Protein AF-A0AAW2AU20-F1 (afdb_monomer)

Radius of gyration: 35.53 Å; Cα contacts (8 Å, |Δi|>4): 73; chains: 1; bounding box: 85×71×69 Å

Secondary structure (DSSP, 8-state):
-HHHHHHHTTSS----TT-PPP-------------------PPP-----------------------HHHHHHHHHHHHHHHHHHHHHHHHHH--S-----------TT-EEE-STT-EEEHHHHHTS-SS-HHHHHHHHHHHHH-HHHHHHEESSSSSSS-EEP-HHHHHTT-

Solvent-accessible surface area (backbone atoms only — not comparable to full-atom values): 11869 Å² total; per-residue (Å²): 117,70,67,62,59,59,54,61,70,72,73,74,83,79,84,74,93,79,75,79,79,84,84,76,76,90,73,89,80,86,80,78,81,78,82,77,74,82,80,86,79,81,82,77,91,78,82,88,82,88,78,95,74,94,74,78,96,68,75,82,78,75,76,74,80,74,54,67,68,58,57,51,54,63,66,46,46,65,54,54,53,48,53,52,49,52,52,53,46,53,72,74,68,61,77,95,71,93,76,93,65,97,62,87,70,69,59,98,79,55,58,44,74,56,49,95,87,45,67,44,50,39,74,61,61,72,67,48,54,84,88,43,68,72,57,26,53,50,55,49,45,38,73,77,57,34,67,68,49,57,72,50,29,33,87,74,33,84,87,48,106,24,48,56,51,61,65,67,66,53,58,46,76,109

InterPro domains:
  IPR018379 BEN domain [PF10523] (136-174)
  IPR018379 BEN domain [PS51457] (115-174)

Foldseek 3Di:
DVVVVVVVVVPDDDPDPPDDDPPDDDDDDDDDPPPDDDDPDDDDDDDDDDDDDDDDPPDPPPPPPDDVVNVVVVVCVVVVVVVVVVVVCVVVPDDDDDDDDPPPPPPPDQWDDLDPPDIDHPVQLVPADPPDVVSNLVSVCCRQQNPVLVVQEDCPCPPDVGHHDDVSSVVSSD

Sequence (174 aa):
MIDALKEDLKKKNVPDPNTAPPLYYSDSDSTVIEAESSPMQEPQRNLETESEDDGSSQCPKKKMKIDEEIVSALKELPNIVKELKDVVAALKGAPESSVQNTEEASPPGETISLGAGITIPKRTFDRLSRTKMSVFTQDLAVIIFGREALATSSLTGMKTNKTPLDPIKVNAII

Structure (mmCIF, N/CA/C/O backbone):
data_AF-A0AAW2AU20-F1
#
_entry.id   AF-A0AAW2AU20-F1
#
loop_
_atom_site.group_PDB
_atom_site.id
_atom_site.type_symbol
_atom_site.label_atom_id
_atom_site.label_alt_id
_atom_site.label_comp_id
_atom_site.label_asym_id
_atom_site.label_entity_id
_atom_site.label_seq_id
_atom_site.pdbx_PDB_ins_code
_atom_site.Cartn_x
_atom_site.Cartn_y
_atom_site.Cartn_z
_atom_site.occupancy
_atom_site.B_iso_or_equiv
_atom_site.auth_seq_id
_atom_site.auth_comp_id
_atom_site.auth_asym_id
_atom_site.auth_atom_id
_atom_site.pdbx_PDB_model_num
ATOM 1 N N . MET A 1 1 ? 52.539 12.835 -11.815 1.00 54.31 1 MET A N 1
ATOM 2 C CA . MET A 1 1 ? 52.178 11.841 -10.771 1.00 54.31 1 MET A CA 1
ATOM 3 C C . MET A 1 1 ? 50.844 11.156 -11.069 1.00 54.31 1 MET A C 1
ATOM 5 O O . MET A 1 1 ? 50.752 9.953 -10.886 1.00 54.31 1 MET A O 1
ATOM 9 N N . ILE A 1 2 ? 49.847 11.877 -11.600 1.00 54.22 2 ILE A N 1
ATOM 10 C CA . ILE A 1 2 ? 48.567 11.294 -12.052 1.00 54.22 2 ILE A CA 1
ATOM 11 C C . ILE A 1 2 ? 48.748 10.411 -13.305 1.00 54.22 2 ILE A C 1
ATOM 13 O O . ILE A 1 2 ? 48.090 9.382 -13.428 1.00 54.22 2 ILE A O 1
ATOM 17 N N . ASP A 1 3 ? 49.693 10.745 -14.190 1.00 57.00 3 ASP A N 1
ATOM 18 C CA . ASP A 1 3 ? 49.903 9.989 -15.437 1.00 57.00 3 ASP A CA 1
ATOM 19 C C . ASP A 1 3 ? 50.496 8.587 -15.220 1.00 57.00 3 ASP A C 1
ATOM 21 O O . ASP A 1 3 ? 50.124 7.652 -15.922 1.00 57.00 3 ASP A O 1
ATOM 25 N N . ALA A 1 4 ? 51.322 8.402 -14.183 1.00 57.84 4 ALA A N 1
ATOM 26 C CA . ALA A 1 4 ? 51.877 7.093 -13.822 1.00 57.84 4 ALA A CA 1
ATOM 27 C C . ALA A 1 4 ? 50.799 6.130 -13.283 1.00 57.84 4 ALA A C 1
ATOM 29 O O . ALA A 1 4 ? 50.810 4.943 -13.591 1.00 57.84 4 ALA A O 1
ATOM 30 N N . LEU A 1 5 ? 49.806 6.652 -12.550 1.00 58.84 5 LEU A N 1
ATOM 31 C CA . LEU A 1 5 ? 48.675 5.868 -12.034 1.00 58.84 5 LEU A CA 1
ATOM 32 C C . LEU A 1 5 ? 47.717 5.415 -13.148 1.00 58.84 5 LEU A C 1
ATOM 34 O O . LEU A 1 5 ? 47.053 4.387 -13.021 1.00 58.84 5 LEU A O 1
ATOM 38 N N . LYS A 1 6 ? 47.652 6.166 -14.254 1.00 63.22 6 LYS A N 1
ATOM 39 C CA . LYS A 1 6 ? 46.816 5.834 -15.417 1.00 63.22 6 LYS A CA 1
ATOM 40 C C . LYS A 1 6 ? 47.440 4.750 -16.300 1.00 63.22 6 LYS A C 1
ATOM 42 O O . LYS A 1 6 ? 46.703 4.017 -16.960 1.00 63.22 6 LYS A O 1
ATOM 47 N N . GLU A 1 7 ? 48.769 4.640 -16.310 1.00 59.97 7 GLU A N 1
ATOM 48 C CA . GLU A 1 7 ? 49.483 3.594 -17.050 1.00 59.97 7 GLU A CA 1
ATOM 49 C C . GLU A 1 7 ? 49.428 2.237 -16.325 1.00 59.97 7 GLU A C 1
ATOM 51 O O . GLU A 1 7 ? 49.189 1.211 -16.965 1.00 59.97 7 GLU A O 1
ATOM 56 N N . ASP A 1 8 ? 49.524 2.233 -14.991 1.00 55.41 8 ASP A N 1
ATOM 57 C CA . ASP A 1 8 ? 49.430 1.011 -14.177 1.00 55.41 8 ASP A CA 1
ATOM 58 C C . ASP A 1 8 ? 48.029 0.377 -14.206 1.00 55.41 8 ASP A C 1
ATOM 60 O O . ASP A 1 8 ? 47.896 -0.850 -14.210 1.00 55.41 8 ASP A O 1
ATOM 64 N N . LEU A 1 9 ? 46.969 1.186 -14.333 1.00 56.28 9 LEU A N 1
ATOM 65 C CA . LEU A 1 9 ? 45.598 0.674 -14.450 1.00 56.28 9 LEU A CA 1
ATOM 66 C C . LEU A 1 9 ? 45.331 -0.037 -15.791 1.00 56.28 9 LEU A C 1
ATOM 68 O O . LEU A 1 9 ? 44.365 -0.788 -15.915 1.00 56.28 9 LEU A O 1
ATOM 72 N N . LYS A 1 10 ? 46.177 0.190 -16.805 1.00 57.09 10 LYS A N 1
ATOM 73 C CA . LYS A 1 10 ? 46.012 -0.369 -18.155 1.00 57.09 10 LYS A CA 1
ATOM 74 C C . LYS A 1 10 ? 46.740 -1.702 -18.363 1.00 57.09 10 LYS A C 1
ATOM 76 O O . LYS A 1 10 ? 46.556 -2.322 -19.407 1.00 57.09 10 LYS A O 1
ATOM 81 N N . LYS A 1 11 ? 47.534 -2.164 -17.387 1.00 58.38 11 LYS A N 1
ATOM 82 C CA . LYS A 1 11 ? 48.376 -3.374 -17.497 1.00 58.38 11 LYS A CA 1
ATOM 83 C C . LYS A 1 11 ? 47.840 -4.617 -16.776 1.00 58.38 11 LYS A C 1
ATOM 85 O O . LYS A 1 11 ? 48.552 -5.614 -16.701 1.00 58.38 11 LYS A O 1
ATOM 90 N N . LYS A 1 12 ? 46.595 -4.628 -16.279 1.00 60.19 12 LYS A N 1
ATOM 91 C CA . LYS A 1 12 ? 46.079 -5.794 -15.536 1.00 60.19 12 LYS A CA 1
ATOM 92 C C . LYS A 1 12 ? 44.626 -6.156 -15.850 1.00 60.19 12 LYS A C 1
ATOM 94 O O . LYS A 1 12 ? 43.748 -5.976 -15.018 1.00 60.19 12 LYS A O 1
ATOM 99 N N . ASN A 1 13 ? 44.389 -6.692 -17.046 1.00 50.69 13 ASN A N 1
ATOM 100 C CA . ASN A 1 13 ? 43.417 -7.772 -17.267 1.00 50.69 13 ASN A CA 1
ATOM 101 C C . ASN A 1 13 ? 43.495 -8.262 -18.718 1.00 50.69 13 ASN A C 1
ATOM 103 O O . ASN A 1 13 ? 42.813 -7.752 -19.602 1.00 50.69 13 ASN A O 1
ATOM 107 N N . VAL A 1 14 ? 44.338 -9.261 -18.958 1.00 51.88 14 VAL A N 1
ATOM 108 C CA . VAL A 1 14 ? 44.160 -10.167 -20.092 1.00 51.88 14 VAL A CA 1
ATOM 109 C C . VAL A 1 14 ? 43.973 -11.550 -19.472 1.00 51.88 14 VAL A C 1
ATOM 111 O O . VAL A 1 14 ? 44.935 -12.078 -18.917 1.00 51.88 14 VAL A O 1
ATOM 114 N N . PRO A 1 15 ? 42.755 -12.115 -19.470 1.00 46.25 15 PRO A N 1
ATOM 115 C CA . PRO A 1 15 ? 42.560 -13.517 -19.140 1.00 46.25 15 PRO A CA 1
ATOM 116 C C . PRO A 1 15 ? 43.135 -14.355 -20.284 1.00 46.25 15 PRO A C 1
ATOM 118 O O . PRO A 1 15 ? 42.713 -14.217 -21.432 1.00 46.25 15 PRO A O 1
ATOM 121 N N . ASP A 1 16 ? 44.124 -15.185 -19.974 1.00 51.59 16 ASP A N 1
ATOM 122 C CA . ASP A 1 16 ? 44.671 -16.178 -20.896 1.00 51.59 16 ASP A CA 1
ATOM 123 C C . ASP A 1 16 ? 43.604 -17.263 -21.168 1.00 51.59 16 ASP A C 1
ATOM 125 O O . ASP A 1 16 ? 43.100 -17.863 -20.213 1.00 51.59 16 ASP A O 1
ATOM 129 N N . PRO A 1 17 ? 43.218 -17.529 -22.430 1.00 51.75 17 PRO A N 1
ATOM 130 C CA . PRO A 1 17 ? 42.195 -18.522 -22.754 1.00 51.75 17 PRO A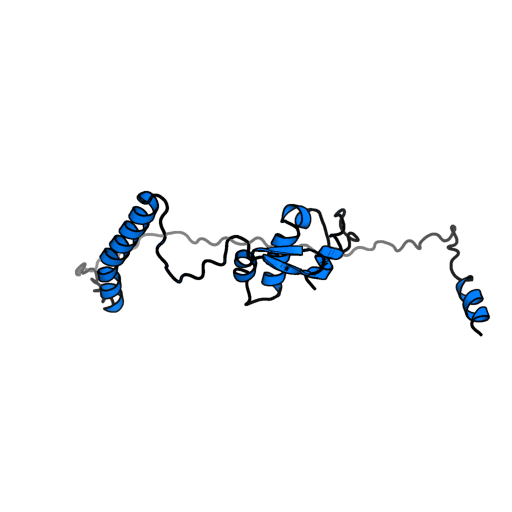 CA 1
ATOM 131 C C . PRO A 1 17 ? 42.657 -19.990 -22.647 1.00 51.75 17 PRO A C 1
ATOM 133 O O . PRO A 1 17 ? 41.856 -20.871 -22.954 1.00 51.75 17 PRO A O 1
ATOM 136 N N . ASN A 1 18 ? 43.894 -20.295 -22.223 1.00 50.59 18 ASN A N 1
ATOM 137 C CA . ASN A 1 18 ? 44.430 -21.671 -22.232 1.00 50.59 18 ASN A CA 1
ATOM 138 C C . ASN A 1 18 ? 44.828 -22.271 -20.870 1.00 50.59 18 ASN A C 1
ATOM 140 O O . ASN A 1 18 ? 45.566 -23.254 -20.830 1.00 50.59 18 ASN A O 1
ATOM 144 N N . THR A 1 19 ? 44.321 -21.767 -19.742 1.00 49.12 19 THR A N 1
ATOM 145 C CA . THR A 1 19 ? 44.510 -22.466 -18.454 1.00 49.12 19 THR A CA 1
ATOM 146 C C . THR A 1 19 ? 43.275 -23.294 -18.110 1.00 49.12 19 THR A C 1
ATOM 148 O O . THR A 1 19 ? 42.251 -22.766 -17.679 1.00 49.12 19 THR A O 1
ATOM 151 N N . ALA A 1 20 ? 43.373 -24.608 -18.323 1.00 55.06 20 ALA A N 1
ATOM 152 C CA . ALA A 1 20 ? 42.376 -25.576 -17.879 1.00 55.06 20 ALA A CA 1
ATOM 153 C C . ALA A 1 20 ? 42.155 -25.474 -16.353 1.00 55.06 20 ALA A C 1
ATOM 155 O O . ALA A 1 20 ? 43.131 -25.322 -15.610 1.00 55.06 20 ALA A O 1
ATOM 156 N N . PRO A 1 21 ? 40.910 -25.572 -15.852 1.00 56.91 21 PRO A N 1
ATOM 157 C CA . PRO A 1 21 ? 40.669 -25.622 -14.417 1.00 56.91 21 PRO A CA 1
ATOM 158 C C . PRO A 1 21 ? 41.243 -26.926 -13.830 1.00 56.91 21 PRO A C 1
ATOM 160 O O . PRO A 1 21 ? 41.085 -27.987 -14.443 1.00 56.91 21 PRO A O 1
ATOM 163 N N . PRO A 1 22 ? 41.887 -26.890 -12.648 1.00 47.75 22 PRO A N 1
ATOM 164 C CA . PRO A 1 22 ? 42.281 -28.107 -11.957 1.00 47.75 22 PRO A CA 1
ATOM 165 C C . PRO A 1 22 ? 41.021 -28.894 -11.577 1.00 47.75 22 PRO A C 1
ATOM 167 O O . PRO A 1 22 ? 40.152 -28.397 -10.859 1.00 47.75 22 PRO A O 1
ATOM 170 N N . LEU A 1 23 ? 40.925 -30.125 -12.083 1.00 49.25 23 LEU A N 1
ATOM 171 C CA . LEU A 1 23 ? 39.924 -31.108 -11.684 1.00 49.25 23 LEU A CA 1
ATOM 172 C C . LEU A 1 23 ? 40.165 -31.482 -10.222 1.00 49.25 23 LEU A C 1
ATOM 174 O O . LEU A 1 23 ? 41.008 -32.329 -9.922 1.00 49.25 23 LEU A O 1
ATOM 178 N N . TYR A 1 24 ? 39.43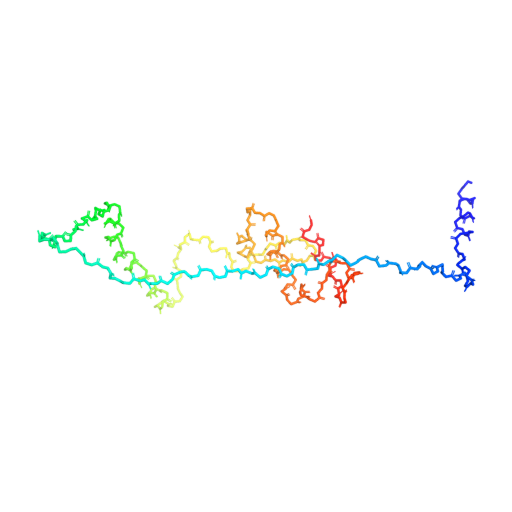8 -30.844 -9.308 1.00 47.03 24 TYR A N 1
ATOM 179 C CA . TYR A 1 24 ? 39.371 -31.330 -7.941 1.00 47.03 24 TYR A CA 1
ATOM 180 C C . TYR A 1 24 ? 38.383 -32.494 -7.899 1.00 47.03 24 TYR A C 1
ATOM 182 O O . TYR A 1 24 ? 37.196 -32.344 -8.193 1.00 47.03 24 TYR A O 1
ATOM 190 N N . TYR A 1 25 ? 38.938 -33.670 -7.618 1.00 44.12 25 TYR A N 1
ATOM 191 C CA . TYR A 1 25 ? 38.242 -34.93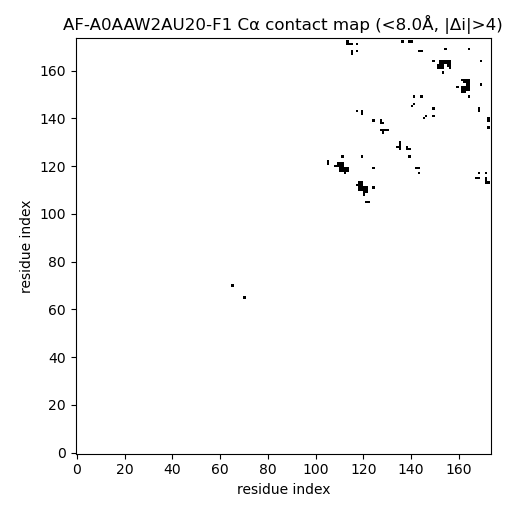4 -7.456 1.00 44.12 25 TYR A CA 1
ATOM 192 C C . TYR A 1 25 ? 37.076 -34.788 -6.468 1.00 44.12 25 TYR A C 1
ATOM 194 O O . TYR A 1 25 ? 37.251 -34.298 -5.354 1.00 44.12 25 TYR A O 1
ATOM 202 N N . SER A 1 26 ? 35.890 -35.235 -6.890 1.00 51.81 26 SER A N 1
ATOM 203 C CA . SER A 1 26 ? 34.831 -35.642 -5.968 1.00 51.81 26 SER A CA 1
ATOM 204 C C . SER A 1 26 ? 35.332 -36.849 -5.192 1.00 51.81 26 SER A C 1
ATOM 206 O O . SER A 1 26 ? 35.476 -37.922 -5.776 1.00 51.81 26 SER A O 1
ATOM 208 N N . ASP A 1 27 ? 35.578 -36.664 -3.900 1.00 49.00 27 ASP A N 1
ATOM 209 C CA . ASP A 1 27 ? 35.585 -37.766 -2.953 1.00 49.00 27 ASP A CA 1
ATOM 210 C C . ASP A 1 27 ? 34.388 -37.611 -2.018 1.00 49.00 27 ASP A C 1
ATOM 212 O O . ASP A 1 27 ? 33.997 -36.506 -1.631 1.00 49.00 27 ASP A O 1
ATOM 216 N N . SER A 1 28 ? 33.744 -38.739 -1.781 1.00 55.62 28 SER A N 1
ATOM 217 C CA . SER A 1 28 ? 32.461 -38.856 -1.111 1.00 55.62 28 SER A CA 1
ATOM 218 C C . SER A 1 28 ? 32.604 -38.604 0.384 1.00 55.62 28 SER A C 1
ATOM 220 O O . SER A 1 28 ? 33.504 -39.155 1.006 1.00 55.62 28 SER A O 1
ATOM 222 N N . ASP A 1 29 ? 31.627 -37.928 0.989 1.00 47.81 29 ASP A N 1
ATOM 223 C CA . ASP A 1 29 ? 31.091 -38.454 2.242 1.00 47.81 29 ASP A CA 1
ATOM 224 C C . ASP A 1 29 ? 29.576 -38.245 2.306 1.00 47.81 29 ASP A C 1
ATOM 226 O O . ASP A 1 29 ? 29.051 -37.139 2.149 1.00 47.81 29 ASP A O 1
ATOM 230 N N . SER A 1 30 ? 28.876 -39.364 2.455 1.00 49.50 30 SER A N 1
ATOM 231 C CA . SER A 1 30 ? 27.430 -39.429 2.601 1.00 49.50 30 SER A CA 1
ATOM 232 C C . SER A 1 30 ? 27.109 -39.223 4.071 1.00 49.50 30 SER A C 1
ATOM 234 O O . SER A 1 30 ? 27.227 -40.160 4.856 1.00 49.50 30 SER A O 1
ATOM 236 N N . THR A 1 31 ? 26.644 -38.038 4.462 1.00 43.72 31 THR A N 1
ATOM 237 C CA . THR A 1 31 ? 25.897 -37.928 5.715 1.00 43.72 31 THR A CA 1
ATOM 238 C C . THR A 1 31 ? 24.427 -38.202 5.431 1.00 43.72 31 THR A C 1
ATOM 240 O O . THR A 1 31 ? 23.731 -37.482 4.717 1.00 43.72 31 THR A O 1
ATOM 243 N N . VAL A 1 32 ? 24.006 -39.349 5.953 1.00 47.81 32 VAL A N 1
ATOM 244 C CA . VAL A 1 32 ? 22.647 -39.868 6.028 1.00 47.81 32 VAL A CA 1
ATOM 245 C C . VAL A 1 32 ? 21.670 -38.754 6.411 1.00 47.81 32 VAL A C 1
ATOM 247 O O . VAL A 1 32 ? 21.730 -38.195 7.502 1.00 47.81 32 VAL A O 1
ATOM 250 N N . ILE A 1 33 ? 20.744 -38.452 5.504 1.00 41.62 33 ILE A N 1
ATOM 251 C CA . ILE A 1 33 ? 19.457 -37.849 5.843 1.00 41.62 33 ILE A CA 1
ATOM 252 C C . ILE A 1 33 ? 18.682 -38.876 6.671 1.00 41.62 33 ILE A C 1
ATOM 254 O O . ILE A 1 33 ? 18.031 -39.765 6.123 1.00 41.62 33 ILE A O 1
ATOM 258 N N . GLU A 1 34 ? 18.773 -38.779 7.996 1.00 38.12 34 GLU A N 1
ATOM 259 C CA . GLU A 1 34 ? 17.823 -39.442 8.883 1.00 38.12 34 GLU A CA 1
ATOM 260 C C . GLU A 1 34 ? 16.468 -38.752 8.713 1.00 38.12 34 GLU A C 1
ATOM 262 O O . GLU A 1 34 ? 16.175 -37.688 9.261 1.00 38.12 34 GLU A O 1
ATOM 267 N N . ALA A 1 35 ? 15.649 -39.363 7.865 1.00 51.34 35 ALA A N 1
ATOM 268 C CA . ALA A 1 35 ? 14.215 -39.192 7.874 1.00 51.34 35 ALA A CA 1
ATOM 269 C C . ALA A 1 35 ? 13.662 -39.855 9.145 1.00 51.34 35 ALA A C 1
ATOM 271 O O . ALA A 1 35 ? 13.178 -40.982 9.098 1.00 51.34 35 ALA A O 1
ATOM 272 N N . GLU A 1 36 ? 13.724 -39.162 10.280 1.00 39.69 36 GLU A N 1
ATOM 273 C CA . GLU A 1 36 ? 12.940 -39.544 11.456 1.00 39.69 36 GLU A CA 1
ATOM 274 C C . GLU A 1 36 ? 11.555 -38.895 11.368 1.00 39.69 36 GLU A C 1
ATOM 276 O O . GLU A 1 36 ? 11.288 -37.755 11.750 1.00 39.69 36 GLU A O 1
ATOM 281 N N . SER A 1 37 ? 10.684 -39.686 10.752 1.00 42.16 37 SER A N 1
ATOM 282 C CA . SER A 1 37 ? 9.241 -39.756 10.935 1.00 42.16 37 SER A CA 1
ATOM 283 C C . SER A 1 37 ? 8.744 -39.253 12.293 1.00 42.16 37 SER A C 1
ATOM 285 O O . SER A 1 37 ? 9.097 -39.787 13.340 1.00 42.16 37 SER A O 1
ATOM 287 N N . SER A 1 38 ? 7.811 -38.301 12.257 1.00 52.06 38 SER A N 1
ATOM 288 C CA . SER A 1 38 ? 6.927 -37.998 13.382 1.00 52.06 38 SER A CA 1
ATOM 289 C C . SER A 1 38 ? 6.153 -39.251 13.818 1.00 52.06 38 SER A C 1
ATOM 291 O O . SER A 1 38 ? 5.437 -39.822 12.991 1.00 52.06 38 SER A O 1
ATOM 293 N N . PRO A 1 39 ? 6.175 -39.644 15.103 1.00 40.62 39 PRO A N 1
ATOM 294 C CA . PRO A 1 39 ? 5.181 -40.552 15.639 1.00 40.62 39 PRO A CA 1
ATOM 295 C C . PRO A 1 39 ? 3.979 -39.723 16.088 1.00 40.62 39 PRO A C 1
ATOM 297 O O . PRO A 1 39 ? 3.980 -39.052 17.119 1.00 40.62 39 PRO A O 1
ATOM 300 N N . MET A 1 40 ? 2.935 -39.783 15.274 1.00 48.69 40 MET A N 1
ATOM 301 C CA . MET A 1 40 ? 1.564 -39.520 15.675 1.00 48.69 40 MET A CA 1
ATOM 302 C C . MET A 1 40 ? 1.221 -40.516 16.797 1.00 48.69 40 MET A C 1
ATOM 304 O O . MET A 1 40 ? 1.015 -41.695 16.528 1.00 48.69 40 MET A O 1
ATOM 308 N N . GLN A 1 41 ? 1.226 -40.076 18.059 1.00 43.03 41 GLN A N 1
ATOM 309 C CA . GLN A 1 41 ? 0.698 -40.864 19.175 1.00 43.03 41 GLN A CA 1
ATOM 310 C C . GLN A 1 41 ? -0.668 -40.312 19.575 1.00 43.03 41 GLN A C 1
ATOM 312 O O . GLN A 1 41 ? -0.797 -39.410 20.398 1.00 43.03 41 GLN A O 1
ATOM 317 N N . GLU A 1 42 ? -1.690 -40.900 18.962 1.00 51.69 42 GLU A N 1
ATOM 318 C CA . GLU A 1 42 ? -3.009 -41.083 19.556 1.00 51.69 42 GLU A CA 1
ATOM 319 C C . GLU A 1 42 ? -2.936 -42.361 20.411 1.00 51.69 42 GLU A C 1
ATOM 321 O O . GLU A 1 42 ? -2.603 -43.422 19.876 1.00 51.69 42 GLU A O 1
ATOM 326 N N . PRO A 1 43 ? -3.203 -42.301 21.726 1.00 43.47 43 PRO A N 1
ATOM 327 C CA . PRO A 1 43 ? -3.632 -43.499 22.440 1.00 43.47 43 PRO A CA 1
ATOM 328 C C . PRO A 1 43 ? -5.138 -43.513 22.651 1.00 43.47 43 PRO A C 1
ATOM 330 O O . PRO A 1 43 ? -5.765 -42.575 23.139 1.00 43.47 43 PRO A O 1
ATOM 333 N N . GLN A 1 44 ? -5.678 -44.645 22.237 1.00 40.03 44 GLN A N 1
ATOM 334 C CA . GLN A 1 44 ? -7.071 -44.976 22.105 1.00 40.03 44 GLN A CA 1
ATOM 335 C C . GLN A 1 44 ? -7.839 -44.945 23.427 1.00 40.03 44 GLN A C 1
ATOM 337 O O . GLN A 1 44 ? -7.343 -45.258 24.507 1.00 40.03 44 GLN A O 1
ATOM 342 N N . ARG A 1 45 ? -9.124 -44.646 23.255 1.00 43.19 45 ARG A N 1
ATOM 343 C CA . ARG A 1 45 ? -10.235 -44.985 24.138 1.00 43.19 45 ARG A CA 1
ATOM 344 C C . ARG A 1 45 ? -10.097 -46.429 24.639 1.00 43.19 45 ARG A C 1
ATOM 346 O O . ARG A 1 45 ? -10.034 -47.333 23.815 1.00 43.19 45 ARG A O 1
ATOM 353 N N . ASN A 1 46 ? -10.161 -46.633 25.951 1.00 36.56 46 ASN A N 1
ATOM 354 C CA . ASN A 1 46 ? -10.659 -47.873 26.539 1.00 36.56 46 ASN A CA 1
ATOM 355 C C . ASN A 1 46 ? -11.691 -47.509 27.607 1.00 36.56 46 ASN A C 1
ATOM 357 O O . ASN A 1 46 ? -11.387 -46.833 28.589 1.00 36.56 46 ASN A O 1
ATOM 361 N N . LEU A 1 47 ? -12.930 -47.899 27.318 1.00 47.75 47 LEU A N 1
ATOM 362 C CA . LEU A 1 47 ? -14.026 -47.984 28.265 1.00 47.75 47 LEU A CA 1
ATOM 363 C C . LEU A 1 47 ? -13.825 -49.218 29.163 1.00 47.75 47 LEU A C 1
ATOM 365 O O . LEU A 1 47 ? -13.188 -50.185 28.756 1.00 47.75 47 LEU A O 1
ATOM 369 N N . GLU A 1 48 ? -14.480 -49.154 30.323 1.00 44.94 48 GLU A N 1
ATOM 370 C CA . GLU A 1 48 ? -14.904 -50.265 31.185 1.00 44.94 48 GLU A CA 1
ATOM 371 C C . GLU A 1 48 ? -13.836 -50.922 32.070 1.00 44.94 48 GLU A C 1
ATOM 373 O O . GLU A 1 48 ? -13.146 -51.861 31.688 1.00 44.94 48 GLU A O 1
ATOM 378 N N . THR A 1 49 ? -13.827 -50.541 33.351 1.00 40.69 49 THR A N 1
ATOM 379 C CA . THR A 1 49 ? -14.222 -51.510 34.387 1.00 40.69 49 THR A CA 1
ATOM 380 C C . THR A 1 49 ? -14.890 -50.796 35.559 1.00 40.69 49 THR A C 1
ATOM 382 O O . THR A 1 49 ? -14.485 -49.715 35.979 1.00 40.69 49 THR A O 1
ATOM 385 N N . GLU A 1 50 ? -15.970 -51.416 36.002 1.00 44.91 50 GLU A N 1
ATOM 386 C CA . GLU A 1 50 ? -16.983 -50.971 36.942 1.00 44.91 50 GLU A CA 1
ATOM 387 C C . GLU A 1 50 ? -16.452 -50.816 38.373 1.00 44.91 50 GLU A C 1
ATOM 389 O O . GLU A 1 50 ? -15.683 -51.637 38.871 1.00 44.91 50 GLU A O 1
ATOM 394 N N . SER A 1 51 ? -16.949 -49.798 39.070 1.00 40.31 51 SER A N 1
ATOM 395 C CA . SER A 1 51 ? -17.132 -49.863 40.516 1.00 40.31 51 SER A CA 1
ATOM 396 C C . SER A 1 51 ? -18.486 -49.245 40.834 1.00 40.31 51 SER A C 1
ATOM 398 O O . SER A 1 51 ? -18.671 -48.032 40.720 1.00 40.31 51 SER A O 1
ATOM 400 N N . GLU A 1 52 ? -19.439 -50.111 41.157 1.00 48.41 52 GLU A N 1
ATOM 401 C CA . GLU A 1 52 ? -20.712 -49.756 41.767 1.00 48.41 52 GLU A CA 1
ATOM 402 C C . GLU A 1 52 ? -20.420 -49.061 43.106 1.00 48.41 52 GLU A C 1
ATOM 404 O O . GLU A 1 52 ? -19.882 -49.680 44.020 1.00 48.41 52 GLU A O 1
ATOM 409 N N . ASP A 1 53 ? -20.744 -47.773 43.217 1.00 43.91 53 ASP A N 1
ATOM 410 C CA . ASP A 1 53 ? -20.946 -47.132 44.515 1.00 43.91 53 ASP A CA 1
ATOM 411 C C . ASP A 1 53 ? -22.158 -46.202 44.422 1.00 43.91 53 ASP A C 1
ATOM 413 O O . ASP A 1 53 ? -22.242 -45.285 43.599 1.00 43.91 53 ASP A O 1
ATOM 417 N N . ASP A 1 54 ? -23.145 -46.554 45.230 1.00 51.12 54 ASP A N 1
ATOM 418 C CA . ASP A 1 54 ? -24.453 -45.945 45.364 1.00 51.12 54 ASP A CA 1
ATOM 419 C C . ASP A 1 54 ? -24.300 -44.566 46.017 1.00 51.12 54 ASP A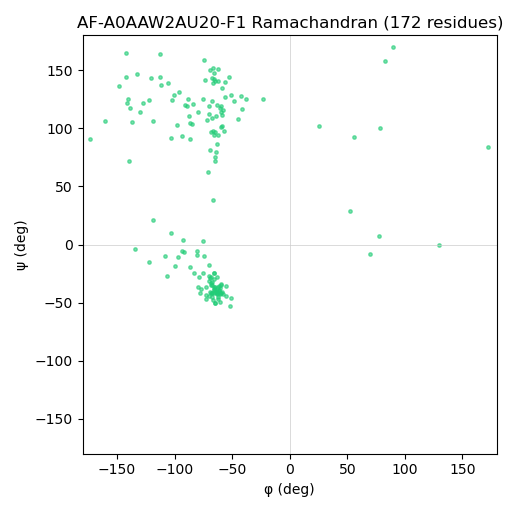 C 1
ATOM 421 O O . ASP A 1 54 ? -23.917 -44.449 47.180 1.00 51.12 54 ASP A O 1
ATOM 425 N N . GLY A 1 55 ? -24.569 -43.486 45.278 1.00 43.38 55 GLY A N 1
ATOM 426 C CA . GLY A 1 55 ? -24.444 -42.163 45.880 1.00 43.38 55 GLY A CA 1
ATOM 427 C C . GLY A 1 55 ? -24.585 -40.981 44.940 1.00 43.38 55 GLY A C 1
ATOM 428 O O . GLY A 1 55 ? -23.601 -40.360 44.563 1.00 43.38 55 GLY A O 1
ATOM 429 N N . SER A 1 56 ? -25.832 -40.583 44.679 1.00 53.72 56 SER A N 1
ATOM 430 C CA . SER A 1 56 ? -26.214 -39.198 44.366 1.00 53.72 56 SER A CA 1
ATOM 431 C C . SER A 1 56 ? -25.488 -38.546 43.174 1.00 53.72 56 SER A C 1
ATOM 433 O O . SER A 1 56 ? -24.483 -37.848 43.314 1.00 53.72 56 SER A O 1
ATOM 435 N N . SER A 1 57 ? -26.092 -38.650 41.985 1.00 51.34 57 SER A N 1
ATOM 436 C CA . SER A 1 57 ? -25.808 -37.751 40.856 1.00 51.34 57 SER A CA 1
ATOM 437 C C . SER A 1 57 ? -26.242 -36.315 41.181 1.00 51.34 57 SER A C 1
ATOM 439 O O . SER A 1 57 ? -27.254 -35.812 40.692 1.00 51.34 57 SER A O 1
ATOM 441 N N . GLN A 1 58 ? -25.468 -35.625 42.013 1.00 50.28 58 GLN A N 1
ATOM 442 C CA . GLN A 1 58 ? -25.537 -34.182 42.155 1.00 50.28 58 GLN A CA 1
ATOM 443 C C . GLN A 1 58 ? -24.494 -33.591 41.206 1.00 50.28 58 GLN A C 1
ATOM 445 O O . GLN A 1 58 ? -23.326 -33.440 41.554 1.00 50.28 58 GLN A O 1
ATOM 450 N N . CYS A 1 59 ? -24.910 -33.249 39.979 1.00 45.84 59 CYS A N 1
ATOM 451 C CA . CYS A 1 59 ? -24.114 -32.370 39.125 1.00 45.84 59 CYS A CA 1
ATOM 452 C C . CYS A 1 59 ? -23.697 -31.154 39.967 1.00 45.84 59 CYS A C 1
ATOM 454 O O . CYS A 1 59 ? -24.587 -30.465 40.488 1.00 45.84 59 CYS A O 1
ATOM 456 N N . PRO A 1 60 ? -22.399 -30.835 40.111 1.00 45.72 60 PRO A N 1
ATOM 457 C CA . PRO A 1 60 ? -22.018 -29.589 40.738 1.00 45.72 60 PRO A CA 1
ATOM 458 C C . PRO A 1 60 ? -22.484 -28.468 39.807 1.00 45.72 60 PRO A C 1
ATOM 460 O O . PRO A 1 60 ? -21.828 -28.134 38.821 1.00 45.72 60 PRO A O 1
ATOM 463 N N . LYS A 1 61 ? -23.650 -27.883 40.112 1.00 53.53 61 LYS A N 1
ATOM 464 C CA . LYS A 1 61 ? -24.088 -26.596 39.571 1.00 53.53 61 LYS A CA 1
ATOM 465 C C . LYS A 1 61 ? -23.090 -25.558 40.079 1.00 53.53 61 LYS A C 1
ATOM 467 O O . LYS A 1 61 ? -23.354 -24.875 41.069 1.00 53.53 61 LYS A O 1
ATOM 472 N N . LYS A 1 62 ? -21.920 -25.461 39.434 1.00 57.81 62 LYS A N 1
ATOM 473 C CA . LYS A 1 62 ? -21.032 -24.305 39.559 1.00 57.81 62 LYS A CA 1
ATOM 474 C C . LYS A 1 62 ? -21.873 -23.110 39.136 1.00 57.81 62 LYS A C 1
ATOM 476 O O . LYS A 1 62 ? -22.080 -22.871 37.951 1.00 57.81 62 LYS A O 1
ATOM 481 N N . LYS A 1 63 ? -22.421 -22.402 40.123 1.00 59.88 63 LYS A N 1
ATOM 482 C CA . LYS A 1 63 ? -23.002 -21.080 39.929 1.00 59.88 63 LYS A CA 1
ATOM 483 C C . LYS A 1 63 ? -21.846 -20.206 39.457 1.00 59.88 63 LYS A C 1
ATOM 485 O O . LYS A 1 63 ? -21.048 -19.756 40.275 1.00 59.88 63 LYS A O 1
ATOM 490 N N . MET A 1 64 ? -21.696 -20.062 38.142 1.00 60.00 64 MET A N 1
ATOM 491 C CA . MET A 1 64 ? -20.821 -19.050 37.571 1.00 60.00 64 MET A CA 1
ATOM 492 C C . MET A 1 64 ? -21.348 -17.718 38.091 1.00 60.00 64 MET A C 1
ATOM 494 O O . MET A 1 64 ? -22.480 -17.332 37.802 1.00 60.00 64 MET A O 1
ATOM 498 N N . LYS A 1 65 ? -20.568 -17.078 38.963 1.00 71.50 65 LYS A N 1
ATOM 499 C CA . LYS A 1 65 ? -20.806 -15.687 39.316 1.00 71.50 65 LYS A CA 1
ATOM 500 C C . LYS A 1 65 ? -20.501 -14.914 38.044 1.00 71.50 65 LYS A C 1
ATOM 502 O O . LYS A 1 65 ? -19.368 -14.923 37.585 1.00 71.50 65 LYS A O 1
ATOM 507 N N . ILE A 1 66 ? -21.546 -14.395 37.419 1.00 77.69 66 ILE A N 1
ATOM 508 C CA . ILE A 1 66 ? -21.409 -13.508 36.273 1.00 77.69 66 ILE A CA 1
ATOM 509 C C . ILE A 1 66 ? -20.960 -12.174 36.855 1.00 77.69 66 ILE A C 1
ATOM 511 O O . ILE A 1 66 ? -21.605 -11.669 37.778 1.00 77.69 66 ILE A O 1
ATOM 515 N N . ASP A 1 67 ? -19.841 -11.659 36.360 1.00 86.50 67 ASP A N 1
ATOM 516 C CA . ASP A 1 67 ? -19.279 -10.403 36.840 1.00 86.50 67 ASP A CA 1
ATOM 517 C C . ASP A 1 67 ? -20.257 -9.252 36.582 1.00 86.50 67 ASP A C 1
ATOM 519 O O . ASP A 1 67 ? -20.934 -9.197 35.552 1.00 86.50 67 ASP A O 1
ATOM 523 N N . GLU A 1 68 ? -20.352 -8.325 37.532 1.00 88.81 68 GLU A N 1
ATOM 524 C CA . GLU A 1 68 ? -21.279 -7.191 37.464 1.00 88.81 68 GLU A CA 1
ATOM 525 C C . GLU A 1 68 ? -21.025 -6.315 36.229 1.00 88.81 68 GLU A C 1
ATOM 527 O O . GLU A 1 68 ? -21.975 -5.855 35.600 1.00 88.81 68 GLU A O 1
ATOM 532 N N . GLU A 1 69 ? -19.759 -6.201 35.817 1.00 87.25 69 GLU A N 1
ATOM 533 C CA . GLU A 1 69 ? -19.329 -5.522 34.590 1.00 87.25 69 GLU A CA 1
ATOM 534 C C . GLU A 1 69 ? -19.888 -6.186 33.318 1.00 87.25 69 GLU A C 1
ATOM 536 O O . GLU A 1 69 ? -20.297 -5.513 32.371 1.00 87.25 69 GLU A O 1
ATOM 541 N N . ILE A 1 70 ? -19.985 -7.519 33.303 1.00 90.25 70 ILE A N 1
ATOM 542 C CA . ILE A 1 70 ? -20.590 -8.256 32.186 1.00 90.25 70 ILE A CA 1
ATOM 543 C C . ILE A 1 70 ? -22.091 -7.964 32.149 1.00 90.25 70 ILE A C 1
ATOM 545 O O . ILE A 1 70 ? -22.663 -7.728 31.085 1.00 90.25 70 ILE A O 1
ATOM 549 N N . VAL A 1 71 ? -22.745 -7.940 33.313 1.00 90.00 71 VAL A N 1
ATOM 550 C CA . VAL A 1 71 ? -24.177 -7.630 33.405 1.00 90.00 71 VAL A CA 1
ATOM 551 C C . VAL A 1 71 ? -24.463 -6.183 32.993 1.00 90.00 71 VAL A C 1
ATOM 553 O O . VAL A 1 71 ? -25.473 -5.944 32.328 1.00 90.00 71 VAL A O 1
ATOM 556 N N . SER A 1 72 ? -23.608 -5.220 33.348 1.00 89.75 72 SER A N 1
ATOM 557 C CA . SER A 1 72 ? -23.760 -3.827 32.911 1.00 89.75 72 SER A CA 1
ATOM 558 C C . SER A 1 72 ? -23.535 -3.680 31.408 1.00 89.75 72 SER A C 1
ATOM 560 O O . SER A 1 72 ? -24.389 -3.104 30.736 1.00 89.75 72 SER A O 1
ATOM 562 N N . ALA A 1 73 ? -22.488 -4.297 30.851 1.00 90.25 73 ALA A N 1
ATOM 563 C CA . ALA A 1 73 ? -22.228 -4.271 29.411 1.00 90.25 73 ALA A CA 1
ATOM 564 C C . ALA A 1 73 ? -23.403 -4.853 28.603 1.00 90.25 73 ALA A C 1
ATOM 566 O O . ALA A 1 73 ? -23.828 -4.287 27.594 1.00 90.25 73 ALA A O 1
ATOM 567 N N . LEU A 1 74 ? -24.004 -5.949 29.080 1.00 92.00 74 LEU A N 1
ATOM 568 C CA . LEU A 1 74 ? -25.174 -6.548 28.435 1.00 92.00 74 LEU A CA 1
ATOM 569 C C . LEU A 1 74 ? -26.419 -5.646 28.480 1.00 92.00 74 LEU A C 1
ATOM 571 O O . LEU A 1 74 ? -27.247 -5.710 27.570 1.00 92.00 74 LEU A O 1
ATOM 575 N N . LYS A 1 75 ? -26.560 -4.800 29.508 1.00 92.50 75 LYS A N 1
ATOM 576 C CA . LYS A 1 75 ? -27.667 -3.834 29.620 1.00 92.50 75 LYS A CA 1
ATOM 577 C C . LYS A 1 75 ? -27.508 -2.627 28.697 1.00 92.50 75 LYS A C 1
ATOM 579 O O . LYS A 1 75 ? -28.517 -2.021 28.348 1.00 92.50 75 LYS A O 1
ATOM 584 N N . GLU A 1 76 ? -26.286 -2.287 28.297 1.00 95.06 76 GLU A N 1
ATOM 585 C CA . GLU A 1 76 ? -26.009 -1.159 27.396 1.00 95.06 76 GLU A CA 1
ATOM 586 C C . GLU A 1 76 ? -26.182 -1.525 25.915 1.00 95.06 76 GLU A C 1
ATOM 588 O O . GLU A 1 76 ? -26.520 -0.665 25.097 1.00 95.06 76 GLU A O 1
ATOM 593 N N . LEU A 1 77 ? -26.054 -2.811 25.564 1.00 94.19 77 LEU A N 1
ATOM 594 C CA . LEU A 1 77 ? -26.205 -3.305 24.189 1.00 94.19 77 LEU A CA 1
ATOM 595 C C . LEU A 1 77 ? -27.495 -2.852 23.480 1.00 94.19 77 LEU A C 1
ATOM 597 O O . LEU A 1 77 ? -27.397 -2.412 22.335 1.00 94.19 77 LEU A O 1
ATOM 601 N N . PRO A 1 78 ? -28.698 -2.908 24.087 1.00 94.00 78 PRO A N 1
ATOM 602 C CA . PRO A 1 78 ? -29.917 -2.444 23.429 1.00 94.00 78 PRO A CA 1
ATOM 603 C C . PRO A 1 78 ? -29.858 -0.964 23.044 1.00 94.00 78 PRO A C 1
ATOM 605 O O . PRO A 1 78 ? -30.389 -0.591 21.997 1.00 94.00 78 PRO A O 1
ATOM 608 N N . ASN A 1 79 ? -29.206 -0.134 23.864 1.00 93.88 79 ASN A N 1
ATOM 609 C CA . ASN A 1 79 ? -29.069 1.291 23.588 1.00 93.88 79 ASN A CA 1
ATOM 610 C C . ASN A 1 79 ? -28.079 1.535 22.444 1.00 93.88 79 ASN A C 1
ATOM 612 O O . ASN A 1 79 ? -28.420 2.206 21.476 1.00 93.88 79 ASN A O 1
ATOM 616 N N . ILE A 1 80 ? -26.916 0.880 22.481 1.00 95.94 80 ILE A N 1
ATOM 617 C CA . ILE A 1 80 ? -25.911 0.960 21.409 1.00 95.94 80 ILE A CA 1
ATOM 618 C C . ILE A 1 80 ? -26.499 0.478 20.071 1.00 95.94 80 ILE A C 1
ATOM 620 O O . ILE A 1 80 ? -26.299 1.091 19.024 1.00 95.94 80 ILE A O 1
ATOM 624 N N . VAL A 1 81 ? -27.278 -0.610 20.088 1.00 95.50 81 VAL A N 1
ATOM 625 C CA . VAL A 1 81 ? -27.951 -1.136 18.889 1.00 95.50 81 VAL A CA 1
ATOM 626 C C . VAL A 1 81 ? -29.003 -0.159 18.361 1.00 95.50 81 VAL A C 1
ATOM 628 O O . VAL A 1 81 ? -29.171 -0.052 17.144 1.00 95.50 81 VAL A O 1
ATOM 631 N N . LYS A 1 82 ? -29.718 0.545 19.243 1.00 93.94 82 LYS A N 1
ATOM 632 C CA . LYS A 1 82 ? -30.667 1.590 18.850 1.00 93.94 82 LYS A CA 1
ATOM 633 C C . LYS A 1 82 ? -29.939 2.762 18.189 1.00 93.94 82 LYS A C 1
ATOM 635 O O . LYS A 1 82 ? -30.288 3.113 17.068 1.00 93.94 82 LYS A O 1
ATOM 640 N N . GLU A 1 83 ? -28.893 3.282 18.823 1.00 94.62 83 GLU A N 1
ATOM 641 C CA . GLU A 1 83 ? -28.080 4.379 18.286 1.00 94.62 83 GLU A CA 1
ATOM 642 C C . GLU A 1 83 ? -27.484 4.024 16.915 1.00 94.62 83 GLU A C 1
ATOM 644 O O . GLU A 1 83 ? -27.573 4.810 15.972 1.00 94.62 83 GLU A O 1
ATOM 649 N N . LEU A 1 84 ? -26.972 2.801 16.743 1.00 95.44 84 LEU A N 1
ATOM 650 C CA . LEU A 1 84 ? -26.455 2.342 15.452 1.00 95.44 84 LEU A CA 1
ATOM 651 C C . LEU A 1 84 ? -27.552 2.256 14.380 1.00 95.44 84 LEU A C 1
ATOM 653 O O . LEU A 1 84 ? -27.322 2.627 13.228 1.00 95.44 84 LEU A O 1
ATOM 657 N N . LYS A 1 85 ? -28.750 1.774 14.736 1.00 93.44 85 LYS A N 1
ATOM 658 C CA . LYS A 1 85 ? -29.895 1.746 13.812 1.00 93.44 85 LYS A CA 1
ATOM 659 C C . LYS A 1 85 ? -30.315 3.153 13.399 1.00 93.44 85 LYS A C 1
ATOM 661 O O . LYS A 1 85 ? -30.604 3.350 12.220 1.00 93.44 85 LYS A O 1
ATOM 666 N N . ASP A 1 86 ? -30.300 4.104 14.326 1.00 91.38 86 ASP A N 1
ATOM 667 C CA . ASP A 1 86 ? -30.636 5.503 14.061 1.00 91.38 86 ASP A CA 1
ATOM 668 C C . ASP A 1 86 ? -29.603 6.147 13.117 1.00 91.38 86 ASP A C 1
ATOM 670 O O . ASP A 1 86 ? -29.984 6.797 12.142 1.00 91.38 86 ASP A O 1
ATOM 674 N N . VAL A 1 87 ? -28.305 5.873 13.303 1.00 92.19 87 VAL A N 1
ATOM 675 C CA . VAL A 1 87 ? -27.236 6.316 12.383 1.00 92.19 87 VAL A CA 1
ATOM 676 C C . VAL A 1 87 ? -27.404 5.708 10.987 1.00 92.19 87 VAL A C 1
ATOM 678 O O . VAL A 1 87 ? -27.316 6.410 9.978 1.00 92.19 87 VAL A O 1
ATOM 681 N N . VAL A 1 88 ? -27.691 4.407 10.898 1.00 91.56 88 VAL A N 1
ATOM 682 C CA . VAL A 1 88 ? -27.921 3.733 9.609 1.00 91.56 88 VAL A CA 1
ATOM 683 C C . VAL A 1 88 ? -29.176 4.273 8.914 1.00 91.56 88 VAL A C 1
ATOM 685 O O . VAL A 1 88 ? -29.187 4.407 7.688 1.00 91.56 88 VAL A O 1
ATOM 688 N N . ALA A 1 89 ? -30.224 4.601 9.671 1.00 87.12 89 ALA A N 1
ATOM 689 C CA . ALA A 1 89 ? -31.436 5.216 9.140 1.00 87.12 89 ALA A CA 1
ATOM 690 C C . ALA A 1 89 ? -31.175 6.643 8.636 1.00 87.12 89 ALA A C 1
ATOM 692 O O . ALA A 1 89 ? -31.624 6.983 7.542 1.00 87.12 89 ALA A O 1
ATOM 693 N N . ALA A 1 90 ? -30.391 7.440 9.369 1.00 82.00 90 ALA A N 1
ATOM 694 C CA . ALA A 1 90 ? -29.980 8.779 8.948 1.00 82.00 90 ALA A CA 1
ATOM 695 C C . ALA A 1 90 ? -29.178 8.747 7.634 1.00 82.00 90 ALA A C 1
ATOM 697 O O . ALA A 1 90 ? -29.447 9.529 6.725 1.00 82.00 90 ALA A O 1
ATOM 698 N N . LEU A 1 91 ? -28.264 7.782 7.487 1.00 80.00 91 LEU A N 1
ATOM 699 C CA . LEU A 1 91 ? -27.477 7.591 6.263 1.00 80.00 91 LEU A CA 1
ATOM 700 C C . LEU A 1 91 ? -28.309 7.093 5.071 1.00 80.00 91 LEU A C 1
ATOM 702 O O . LEU A 1 91 ? -27.968 7.377 3.926 1.00 80.00 91 LEU A O 1
ATOM 706 N N . LYS A 1 92 ? -29.391 6.344 5.314 1.00 76.88 92 LYS A N 1
ATOM 707 C CA . LYS A 1 92 ? -30.291 5.853 4.255 1.00 76.88 92 LYS A CA 1
ATOM 708 C C . LYS A 1 92 ? -31.396 6.841 3.867 1.00 76.88 92 LYS A C 1
ATOM 710 O O . LYS A 1 92 ? -31.997 6.655 2.812 1.00 76.88 92 LYS A O 1
ATOM 715 N N . GLY A 1 93 ? -31.701 7.824 4.715 1.00 60.31 93 GLY A N 1
ATOM 716 C CA . GLY A 1 93 ? -32.898 8.663 4.595 1.00 60.31 93 GLY A CA 1
ATOM 717 C C . GLY A 1 93 ? -32.685 10.117 4.167 1.00 60.31 93 GLY A C 1
ATOM 718 O O . GLY A 1 93 ? -33.677 10.785 3.890 1.00 60.31 93 GLY A O 1
ATOM 719 N N . ALA A 1 94 ? -31.455 10.635 4.110 1.00 46.69 94 ALA A N 1
ATOM 720 C CA . ALA A 1 94 ? -31.229 12.063 3.867 1.00 46.69 94 ALA A CA 1
ATOM 721 C C . ALA A 1 94 ? -30.802 12.380 2.414 1.00 46.69 94 ALA A C 1
ATOM 723 O O . ALA A 1 94 ? -29.781 11.860 1.960 1.00 46.69 94 ALA A O 1
ATOM 724 N N . PRO A 1 95 ? -31.520 13.267 1.689 1.00 51.66 95 PRO A N 1
ATOM 725 C CA . PRO A 1 95 ? -30.920 14.060 0.622 1.00 51.66 95 PRO A CA 1
ATOM 726 C C . PRO A 1 95 ? -29.954 15.078 1.248 1.00 51.66 95 PRO A C 1
ATOM 728 O O . PRO A 1 95 ? -30.131 15.493 2.392 1.00 51.66 95 PRO A O 1
ATOM 731 N N . GLU A 1 96 ? -28.913 15.443 0.507 1.00 48.31 96 GLU A N 1
ATOM 732 C CA . GLU A 1 96 ? -27.795 16.279 0.951 1.00 48.31 96 GLU A CA 1
ATOM 733 C C . GLU A 1 96 ? -28.222 17.519 1.759 1.00 48.31 96 GLU A C 1
ATOM 735 O O . GLU A 1 96 ? -28.703 18.502 1.203 1.00 48.31 96 GLU A O 1
ATOM 740 N N . SER A 1 97 ? -27.980 17.525 3.072 1.00 45.41 97 SER A N 1
ATOM 741 C CA . SER A 1 97 ? -27.766 18.770 3.814 1.00 45.41 97 SER A CA 1
ATOM 742 C C . SER A 1 97 ? -27.050 18.514 5.138 1.00 45.41 97 SER A C 1
ATOM 744 O O . SER A 1 97 ? -27.631 18.004 6.092 1.00 45.41 97 SER A O 1
ATOM 746 N N . SER A 1 98 ? -25.773 18.895 5.149 1.00 62.00 98 SER A N 1
ATOM 747 C CA . SER A 1 98 ? -25.046 19.568 6.232 1.00 62.00 98 SER A CA 1
ATOM 748 C C . SER A 1 98 ? -25.565 19.373 7.665 1.00 62.00 98 SER A C 1
ATOM 750 O O . SER A 1 98 ? -26.458 20.097 8.096 1.00 62.00 98 SER A O 1
ATOM 752 N N . VAL A 1 99 ? -24.900 18.509 8.443 1.00 45.50 99 VAL A N 1
ATOM 753 C CA . VAL A 1 99 ? -24.708 18.723 9.887 1.00 45.50 99 VAL A CA 1
ATOM 754 C C . VAL A 1 99 ? -23.297 18.278 10.262 1.00 45.50 99 VAL A C 1
ATOM 756 O O . VAL A 1 99 ? -22.860 17.170 9.963 1.00 45.50 99 VAL A O 1
ATOM 759 N N . GLN A 1 100 ? -22.591 19.212 10.887 1.00 49.31 100 GLN A N 1
ATOM 760 C CA . GLN A 1 100 ? -21.246 19.101 11.424 1.00 49.31 100 GLN A CA 1
ATOM 761 C C . GLN A 1 100 ? -21.196 18.015 12.505 1.00 49.31 100 GLN A C 1
ATOM 763 O O . GLN A 1 100 ? -21.812 18.169 13.553 1.00 49.31 100 GLN A O 1
ATOM 768 N N . ASN A 1 101 ? -20.409 16.968 12.275 1.00 42.78 101 ASN A N 1
ATOM 769 C CA . ASN A 1 101 ? -19.836 16.160 13.343 1.00 42.78 101 ASN A CA 1
ATOM 770 C C . ASN A 1 101 ? -18.321 16.206 13.173 1.00 42.78 101 ASN A C 1
ATOM 772 O O . ASN A 1 101 ? -17.802 15.891 12.103 1.00 42.78 101 ASN A O 1
ATOM 776 N N . THR A 1 102 ? -17.626 16.618 14.230 1.00 48.94 102 THR A N 1
ATOM 777 C CA . THR A 1 102 ? -16.166 16.588 14.358 1.00 48.94 102 THR A CA 1
ATOM 778 C C . THR A 1 102 ? -15.696 15.142 14.519 1.00 48.94 102 THR A C 1
ATOM 780 O O . THR A 1 102 ? -15.155 14.749 15.544 1.00 48.94 102 THR A O 1
ATOM 783 N N . GLU A 1 103 ? -15.940 14.318 13.510 1.00 48.12 103 GLU A N 1
ATOM 784 C CA . GLU A 1 103 ? -14.996 13.276 13.154 1.00 48.12 103 GLU A CA 1
ATO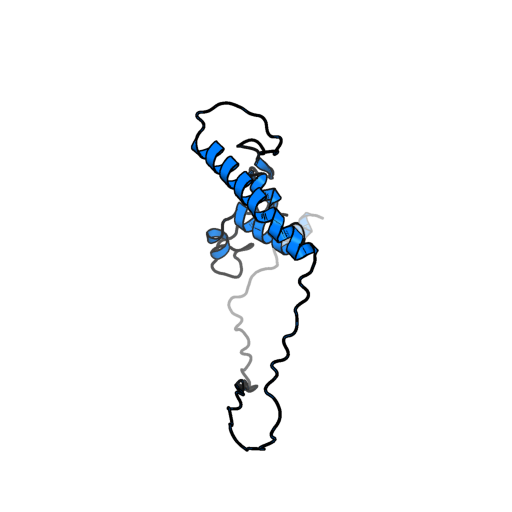M 785 C C . GLU A 1 103 ? -14.107 13.964 12.126 1.00 48.12 103 GLU A C 1
ATOM 787 O O . GLU A 1 103 ? -14.619 14.503 11.143 1.00 48.12 103 GLU A O 1
ATOM 792 N N . GLU A 1 104 ? -12.803 14.061 12.385 1.00 48.12 104 GLU A N 1
ATOM 793 C CA . GLU A 1 104 ? -11.825 14.519 11.399 1.00 48.12 104 GLU A CA 1
ATOM 794 C C . GLU A 1 104 ? -11.800 13.482 10.264 1.00 48.12 104 GLU A C 1
ATOM 796 O O . GLU A 1 104 ? -10.890 12.667 10.120 1.00 48.12 104 GLU A O 1
ATOM 801 N N . ALA A 1 105 ? -12.866 13.468 9.466 1.00 50.03 105 ALA A N 1
ATOM 802 C CA . ALA A 1 105 ? -12.886 12.941 8.132 1.00 50.03 105 ALA A CA 1
ATOM 803 C C . ALA A 1 105 ? -11.909 13.830 7.371 1.00 50.03 105 ALA A C 1
ATOM 805 O O . ALA A 1 105 ? -12.276 14.875 6.832 1.00 50.03 105 ALA A O 1
ATOM 806 N N . SER A 1 106 ? -10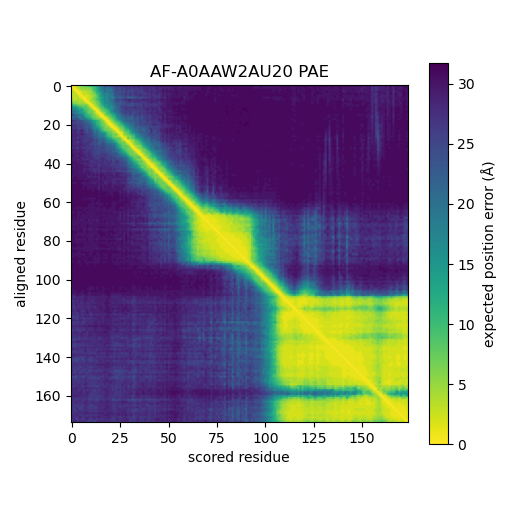.634 13.437 7.435 1.00 50.97 106 SER A N 1
ATOM 807 C CA . SER A 1 106 ? -9.571 13.956 6.588 1.00 50.97 106 SER A CA 1
ATOM 808 C C . SER A 1 106 ? -10.165 14.160 5.191 1.00 50.97 106 SER A C 1
ATOM 810 O O . SER A 1 106 ? -10.820 13.241 4.675 1.00 50.97 106 SER A O 1
ATOM 812 N N . PRO A 1 107 ? -10.057 15.379 4.634 1.00 59.81 107 PRO A N 1
ATOM 813 C CA . PRO A 1 107 ? -10.777 15.755 3.431 1.00 59.81 107 PRO A CA 1
ATOM 814 C C . PRO A 1 107 ? -10.521 14.726 2.325 1.00 59.81 107 PRO A C 1
ATOM 816 O O . PRO A 1 107 ? -9.405 14.198 2.228 1.00 59.81 107 PRO A O 1
ATOM 819 N N . PRO A 1 108 ? -11.524 14.420 1.481 1.00 57.31 108 PRO A N 1
ATOM 820 C CA . PRO A 1 108 ? -11.335 13.524 0.351 1.00 57.31 108 PRO A CA 1
ATOM 821 C C . PRO A 1 108 ? -10.249 14.123 -0.552 1.00 57.31 108 PRO A C 1
ATOM 823 O O . PRO A 1 108 ? -10.494 15.081 -1.278 1.00 57.31 108 PRO A O 1
ATOM 826 N N . GLY A 1 109 ? -9.025 13.599 -0.445 1.00 68.06 109 GLY A N 1
ATOM 827 C CA . GLY A 1 109 ? -7.860 14.105 -1.172 1.00 68.06 109 GLY A CA 1
ATOM 828 C C . GLY A 1 109 ? -6.610 14.392 -0.339 1.00 68.06 109 GLY A C 1
ATOM 829 O O . GLY A 1 109 ? -5.606 14.789 -0.924 1.00 68.06 109 GLY A O 1
ATOM 830 N N . GLU A 1 110 ? -6.605 14.189 0.984 1.00 89.38 110 GLU A N 1
ATOM 831 C CA . GLU A 1 110 ? -5.365 14.376 1.749 1.00 89.38 110 GLU A CA 1
ATOM 832 C C . GLU A 1 110 ? -4.365 13.239 1.454 1.00 89.38 110 GLU A C 1
ATOM 834 O O . GLU A 1 110 ? -4.539 12.083 1.857 1.00 89.38 110 GLU A O 1
ATOM 839 N N . THR A 1 111 ? -3.309 13.566 0.709 1.00 94.62 111 THR A N 1
ATOM 840 C CA . THR A 1 111 ? -2.208 12.656 0.375 1.00 94.62 111 THR A CA 1
ATOM 841 C C . THR A 1 111 ? -0.916 13.092 1.044 1.00 94.62 111 THR A C 1
ATOM 843 O O . THR A 1 111 ? -0.614 14.281 1.108 1.00 94.62 111 THR A O 1
ATOM 846 N N . ILE A 1 112 ? -0.114 12.124 1.466 1.00 94.06 112 ILE A N 1
ATOM 847 C CA . ILE A 1 112 ? 1.238 12.328 1.976 1.00 94.06 112 ILE A CA 1
ATOM 848 C C . ILE A 1 112 ? 2.220 12.099 0.831 1.00 94.06 112 ILE A C 1
ATOM 850 O O . ILE A 1 112 ? 2.131 11.092 0.129 1.00 94.06 112 ILE A O 1
ATOM 854 N N . SER A 1 113 ? 3.152 13.034 0.648 1.00 94.56 113 SER A N 1
ATOM 855 C CA . SER A 1 113 ? 4.267 12.891 -0.288 1.00 94.56 113 SER A CA 1
ATOM 856 C C . SER A 1 113 ? 5.442 12.212 0.409 1.00 94.56 113 SER A C 1
ATOM 858 O O . SER A 1 113 ? 5.902 12.692 1.444 1.00 94.56 113 SER A O 1
ATOM 860 N N . LEU A 1 114 ? 5.932 11.114 -0.165 1.00 91.88 114 LEU A N 1
ATOM 861 C CA . LEU A 1 114 ? 7.117 10.381 0.303 1.00 91.88 114 LEU A CA 1
ATOM 862 C C . LEU A 1 114 ? 8.404 10.858 -0.392 1.00 91.88 114 LEU A C 1
ATOM 864 O O . LEU A 1 114 ? 9.475 10.296 -0.191 1.00 91.88 114 LEU A O 1
ATOM 868 N N . GLY A 1 115 ? 8.300 11.894 -1.229 1.00 89.62 115 GLY A N 1
ATOM 869 C CA . GLY A 1 115 ? 9.376 12.328 -2.113 1.00 89.62 115 GLY A CA 1
ATOM 870 C C . GLY A 1 115 ? 9.333 11.632 -3.475 1.00 89.62 115 GLY A C 1
ATOM 871 O O . GLY A 1 115 ? 8.543 10.723 -3.720 1.00 89.62 115 GLY A O 1
ATOM 872 N N . ALA A 1 116 ? 10.148 12.129 -4.408 1.00 87.38 116 ALA A N 1
ATOM 873 C CA . ALA A 1 116 ? 10.279 11.595 -5.768 1.00 87.38 116 ALA A CA 1
ATOM 874 C C . ALA A 1 116 ? 8.957 11.427 -6.558 1.00 87.38 116 ALA A C 1
ATOM 876 O O . ALA A 1 116 ? 8.838 10.562 -7.422 1.00 87.38 116 ALA A O 1
ATOM 877 N N . GLY A 1 117 ? 7.955 12.265 -6.265 1.00 90.12 117 GLY A N 1
ATOM 878 C CA . GLY A 1 117 ? 6.642 12.225 -6.918 1.00 90.12 117 GLY A CA 1
ATOM 879 C C . GLY A 1 117 ? 5.716 11.107 -6.428 1.00 90.12 117 GLY A C 1
ATOM 880 O O . GLY A 1 117 ? 4.644 10.921 -6.999 1.00 90.12 117 GLY A O 1
ATOM 881 N N . ILE A 1 118 ? 6.096 10.373 -5.380 1.00 93.69 118 ILE A N 1
ATOM 882 C CA . ILE A 1 118 ? 5.283 9.297 -4.814 1.00 93.69 118 ILE A CA 1
ATOM 883 C C . ILE A 1 118 ? 4.371 9.886 -3.747 1.00 93.69 118 ILE A C 1
ATOM 885 O O . ILE A 1 118 ? 4.832 10.435 -2.744 1.00 93.69 118 ILE A O 1
ATOM 889 N N . THR A 1 119 ? 3.068 9.749 -3.961 1.00 95.69 119 THR A N 1
ATOM 890 C CA . THR A 1 119 ? 2.041 10.168 -3.013 1.00 95.69 119 THR A CA 1
ATOM 891 C C . THR A 1 119 ? 1.182 8.983 -2.603 1.00 95.69 119 THR A C 1
ATOM 893 O O . THR A 1 119 ? 0.895 8.089 -3.399 1.00 95.69 119 THR A O 1
ATOM 896 N N . ILE A 1 120 ? 0.773 8.965 -1.337 1.00 95.25 120 ILE A N 1
ATOM 897 C CA . ILE A 1 120 ? -0.120 7.942 -0.790 1.00 95.25 120 ILE A CA 1
ATOM 898 C C . ILE A 1 120 ? -1.245 8.607 0.006 1.00 95.25 120 ILE A C 1
ATOM 900 O O . ILE A 1 120 ? -1.015 9.646 0.624 1.00 95.25 120 ILE A O 1
ATOM 904 N N . PRO A 1 121 ? -2.465 8.049 0.034 1.00 95.50 121 PRO A N 1
ATOM 905 C CA . PRO A 1 121 ? -3.533 8.604 0.860 1.00 95.50 121 PRO A CA 1
ATOM 906 C C . PRO A 1 121 ? -3.137 8.621 2.342 1.00 95.50 121 PRO A C 1
ATOM 908 O O . PRO A 1 121 ? -2.657 7.607 2.860 1.00 95.50 121 PRO A O 1
ATOM 911 N N . LYS A 1 122 ? -3.388 9.735 3.040 1.00 95.31 122 LYS A N 1
ATOM 912 C CA . LYS A 1 122 ? -3.068 9.898 4.470 1.00 95.31 122 LYS A CA 1
ATOM 913 C C . LYS A 1 122 ? -3.692 8.794 5.319 1.00 95.31 122 LYS A C 1
ATOM 915 O O . LYS A 1 122 ? -2.996 8.134 6.080 1.00 95.31 122 LYS A O 1
ATOM 920 N N . ARG A 1 123 ? -4.964 8.470 5.058 1.00 94.12 123 ARG A N 1
ATOM 921 C CA . ARG A 1 123 ? -5.668 7.348 5.705 1.00 94.12 123 ARG A CA 1
ATOM 922 C C . ARG A 1 123 ? -4.946 6.005 5.536 1.00 94.12 123 ARG A C 1
ATOM 924 O O . ARG A 1 123 ? -4.998 5.168 6.432 1.00 94.12 123 ARG A O 1
ATOM 931 N N . THR A 1 124 ? -4.308 5.765 4.391 1.00 95.06 124 THR A N 1
ATOM 932 C CA . THR A 1 124 ? -3.549 4.528 4.157 1.00 95.06 124 THR A CA 1
ATOM 933 C C . THR A 1 124 ? -2.250 4.538 4.955 1.00 95.06 124 THR A C 1
ATOM 935 O O . THR A 1 124 ? -1.930 3.538 5.591 1.00 95.06 124 THR A O 1
ATOM 938 N N . PHE A 1 125 ? -1.540 5.667 4.972 1.00 95.12 125 PHE A N 1
ATOM 939 C CA . PHE A 1 125 ? -0.314 5.826 5.753 1.00 95.12 125 PHE A CA 1
ATOM 940 C C . PHE A 1 125 ? -0.553 5.703 7.262 1.00 95.12 125 PHE A C 1
ATOM 942 O O . PHE A 1 125 ? 0.201 5.024 7.953 1.00 95.12 125 PHE A O 1
ATOM 949 N N . ASP A 1 126 ? -1.629 6.297 7.777 1.00 95.12 126 ASP A N 1
ATOM 950 C CA . ASP A 1 126 ? -1.953 6.259 9.206 1.00 95.12 126 ASP A CA 1
ATOM 951 C C . ASP A 1 126 ? -2.286 4.852 9.710 1.00 95.12 126 ASP A C 1
ATOM 953 O O . ASP A 1 126 ? -2.082 4.552 10.885 1.00 95.12 126 ASP A O 1
ATOM 957 N N . ARG A 1 127 ? -2.743 3.968 8.816 1.00 95.25 127 ARG A N 1
ATOM 958 C CA . ARG A 1 127 ? -3.018 2.558 9.120 1.00 95.25 127 ARG A CA 1
ATOM 959 C C . ARG A 1 127 ? -1.774 1.672 9.126 1.00 95.25 127 ARG A C 1
ATOM 961 O O . ARG A 1 127 ? -1.886 0.510 9.514 1.00 95.25 127 ARG A O 1
ATOM 968 N N . LEU A 1 128 ? -0.620 2.174 8.687 1.00 96.00 128 LEU A N 1
ATOM 969 C CA . LEU A 1 128 ? 0.618 1.402 8.699 1.00 96.00 128 LEU A CA 1
ATOM 970 C C . LEU A 1 128 ? 1.043 1.077 10.131 1.00 96.00 128 LEU A C 1
ATOM 972 O O . LEU A 1 128 ? 0.961 1.913 11.034 1.00 96.00 128 LEU A O 1
ATOM 976 N N . SER A 1 129 ? 1.541 -0.143 10.334 1.00 93.50 129 SER A N 1
ATOM 977 C CA . SER A 1 129 ? 2.059 -0.573 11.633 1.00 93.50 129 SER A CA 1
ATOM 978 C C . SER A 1 129 ? 3.223 0.320 12.068 1.00 93.50 129 SER A C 1
ATOM 980 O O . SER A 1 129 ? 4.271 0.306 11.436 1.00 93.50 129 SER A O 1
ATOM 982 N N . ARG A 1 130 ? 3.094 1.015 13.203 1.00 94.69 130 ARG A N 1
ATOM 983 C CA . ARG A 1 130 ? 4.183 1.821 13.795 1.00 94.69 130 ARG A CA 1
ATOM 984 C C . ARG A 1 130 ? 5.004 1.064 14.845 1.00 94.69 130 ARG A C 1
ATOM 986 O O . ARG A 1 130 ? 5.998 1.578 15.339 1.00 94.69 130 ARG A O 1
ATOM 993 N N . THR A 1 131 ? 4.600 -0.160 15.193 1.00 95.75 131 THR A N 1
ATOM 994 C CA . THR A 1 131 ? 5.231 -0.952 16.262 1.00 95.75 131 THR A CA 1
ATOM 995 C C . THR A 1 131 ? 6.540 -1.599 15.819 1.00 95.75 131 THR A C 1
ATOM 997 O O . THR A 1 131 ? 7.501 -1.640 16.581 1.00 95.75 131 THR A O 1
ATOM 1000 N N . LYS A 1 132 ? 6.582 -2.142 14.596 1.00 96.31 132 LYS A N 1
ATOM 1001 C CA . LYS A 1 132 ? 7.755 -2.833 14.043 1.00 96.31 132 LYS A CA 1
ATOM 1002 C C . LYS A 1 132 ? 8.107 -2.250 12.683 1.00 96.31 132 LYS A C 1
ATOM 1004 O O . LYS A 1 132 ? 7.298 -2.337 11.762 1.00 96.31 132 LYS A O 1
ATOM 1009 N N . MET A 1 133 ? 9.335 -1.748 12.547 1.00 95.12 133 MET A N 1
ATOM 1010 C CA . MET A 1 133 ? 9.817 -1.160 11.292 1.00 95.12 133 MET A CA 1
ATOM 1011 C C . MET A 1 133 ? 9.823 -2.152 10.130 1.00 95.12 133 MET A C 1
ATOM 1013 O O . MET A 1 133 ? 9.485 -1.777 9.019 1.00 95.12 133 MET A O 1
ATOM 1017 N N . SER A 1 134 ? 10.130 -3.429 10.371 1.00 96.25 134 SER A N 1
ATOM 1018 C CA . SER A 1 134 ? 10.093 -4.438 9.305 1.00 96.25 134 SER A CA 1
ATOM 1019 C C . SER A 1 134 ? 8.701 -4.583 8.687 1.00 96.25 134 SER A C 1
ATOM 1021 O O . SER A 1 134 ? 8.578 -4.642 7.469 1.00 96.25 134 SER A O 1
ATOM 1023 N N . VAL A 1 135 ? 7.658 -4.592 9.520 1.00 96.56 135 VAL A N 1
ATOM 1024 C CA . VAL A 1 135 ? 6.262 -4.671 9.071 1.00 96.56 135 VAL A CA 1
ATOM 1025 C C . VAL A 1 135 ? 5.855 -3.367 8.393 1.00 96.56 135 VAL A C 1
ATOM 1027 O O . VAL A 1 135 ? 5.299 -3.405 7.303 1.00 96.56 135 VAL A O 1
ATOM 1030 N N . PHE A 1 136 ? 6.212 -2.220 8.985 1.00 96.62 136 PHE A N 1
ATOM 1031 C CA . PHE A 1 136 ? 5.985 -0.904 8.385 1.00 96.62 136 PHE A CA 1
ATOM 1032 C C . PHE A 1 136 ? 6.529 -0.831 6.955 1.00 96.62 136 PHE A C 1
ATOM 1034 O O . PHE A 1 136 ? 5.799 -0.500 6.025 1.00 96.62 136 PHE A O 1
ATOM 1041 N N . THR A 1 137 ? 7.804 -1.182 6.771 1.00 95.81 137 THR A N 1
ATOM 1042 C CA . THR A 1 137 ? 8.481 -1.137 5.473 1.00 95.81 137 THR A CA 1
ATOM 1043 C C . THR A 1 137 ? 7.872 -2.130 4.486 1.00 95.81 137 THR A C 1
ATOM 1045 O O . THR A 1 137 ? 7.738 -1.802 3.310 1.00 95.81 137 THR A O 1
ATOM 1048 N N . GLN A 1 138 ? 7.471 -3.324 4.936 1.00 95.81 138 GLN A N 1
ATOM 1049 C CA . GLN A 1 138 ? 6.801 -4.310 4.082 1.00 95.81 138 GLN A CA 1
ATOM 1050 C C . GLN A 1 138 ? 5.438 -3.808 3.596 1.00 95.81 138 GLN A C 1
ATOM 1052 O O . GLN A 1 138 ? 5.176 -3.831 2.394 1.00 95.81 138 GLN A O 1
ATOM 1057 N N . ASP A 1 139 ? 4.596 -3.318 4.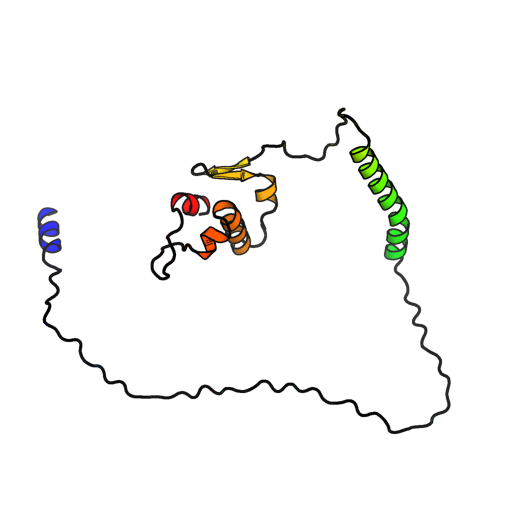505 1.00 96.81 139 ASP A N 1
ATOM 1058 C CA . ASP A 1 139 ? 3.276 -2.786 4.161 1.00 96.81 139 ASP A CA 1
ATOM 1059 C C . ASP A 1 139 ? 3.397 -1.556 3.250 1.00 96.81 139 ASP A C 1
ATOM 1061 O O . ASP A 1 139 ? 2.685 -1.443 2.249 1.00 96.81 139 ASP A O 1
ATOM 1065 N N . LEU A 1 140 ? 4.351 -0.664 3.538 1.00 96.44 140 LEU A N 1
ATOM 1066 C CA . LEU A 1 140 ? 4.635 0.506 2.712 1.00 96.44 140 LEU A CA 1
ATOM 1067 C C . LEU A 1 140 ? 5.122 0.115 1.309 1.00 96.44 140 LEU A C 1
ATOM 1069 O O . LEU A 1 140 ? 4.650 0.671 0.316 1.00 96.44 140 LEU A O 1
ATOM 1073 N N . ALA A 1 141 ? 6.006 -0.879 1.202 1.00 96.25 141 ALA A N 1
ATOM 1074 C CA . ALA A 1 141 ? 6.453 -1.396 -0.088 1.00 96.25 141 ALA A CA 1
ATOM 1075 C C . ALA A 1 141 ? 5.286 -1.983 -0.895 1.00 96.25 141 ALA A C 1
ATOM 1077 O O . ALA A 1 141 ? 5.196 -1.743 -2.099 1.00 96.25 141 ALA A O 1
ATOM 1078 N N . VAL A 1 142 ? 4.357 -2.695 -0.249 1.00 96.75 142 VAL A N 1
ATOM 1079 C CA . VAL A 1 142 ? 3.150 -3.208 -0.915 1.00 96.75 142 VAL A CA 1
ATOM 1080 C C . VAL A 1 142 ? 2.287 -2.068 -1.457 1.00 96.75 142 VAL A C 1
ATOM 1082 O O . VAL A 1 142 ? 1.764 -2.194 -2.561 1.00 96.75 142 VAL A O 1
ATOM 1085 N N . ILE A 1 143 ? 2.159 -0.952 -0.737 1.00 96.44 143 ILE A N 1
ATOM 1086 C CA . ILE A 1 143 ? 1.398 0.217 -1.207 1.00 96.44 143 ILE A CA 1
ATOM 1087 C C . ILE A 1 143 ? 2.072 0.887 -2.415 1.00 96.44 143 ILE A C 1
ATOM 1089 O O . ILE A 1 143 ? 1.385 1.275 -3.355 1.00 96.44 143 ILE A O 1
ATOM 1093 N N . ILE A 1 144 ? 3.400 1.032 -2.402 1.00 95.75 144 ILE A N 1
ATOM 1094 C CA . ILE A 1 144 ? 4.149 1.778 -3.434 1.00 95.75 144 ILE A CA 1
ATOM 1095 C C . ILE A 1 144 ? 4.365 0.957 -4.716 1.00 95.75 144 ILE A C 1
ATOM 1097 O O . ILE A 1 144 ? 4.354 1.507 -5.829 1.00 95.75 144 ILE A O 1
ATOM 1101 N N . PHE A 1 145 ? 4.599 -0.348 -4.569 1.00 95.50 145 PHE A N 1
ATOM 1102 C CA . PHE A 1 145 ? 4.944 -1.241 -5.677 1.00 95.50 145 PHE A CA 1
ATOM 1103 C C . PHE A 1 145 ? 3.814 -2.179 -6.098 1.00 95.50 145 PHE A C 1
ATOM 1105 O O . PHE A 1 145 ? 3.788 -2.572 -7.259 1.00 95.50 145 PHE A O 1
ATOM 1112 N N . GLY A 1 146 ? 2.898 -2.539 -5.199 1.00 95.81 146 GLY A N 1
ATOM 1113 C CA . GLY A 1 146 ? 1.927 -3.606 -5.440 1.00 95.81 146 GLY A CA 1
ATOM 1114 C C . GLY A 1 146 ? 2.502 -4.999 -5.161 1.00 95.81 146 GLY A C 1
ATOM 1115 O O . GLY A 1 146 ? 3.717 -5.220 -5.142 1.00 95.81 146 GLY A O 1
ATOM 1116 N N . ARG A 1 147 ? 1.623 -5.975 -4.909 1.00 96.12 147 ARG A N 1
ATOM 1117 C CA . ARG A 1 147 ? 2.040 -7.347 -4.543 1.00 96.12 147 ARG A CA 1
ATOM 1118 C C . ARG A 1 147 ? 2.612 -8.087 -5.747 1.00 96.12 147 ARG A C 1
ATOM 1120 O O . ARG A 1 147 ? 3.574 -8.839 -5.622 1.00 96.12 147 ARG A O 1
ATOM 1127 N N . GLU A 1 148 ? 2.025 -7.842 -6.906 1.00 95.19 148 GLU A N 1
ATOM 1128 C CA . GLU A 1 148 ? 2.404 -8.381 -8.201 1.00 95.19 148 GLU A CA 1
ATOM 1129 C C . GLU A 1 148 ? 3.830 -7.979 -8.587 1.00 95.19 148 GLU A C 1
ATOM 1131 O O . GLU A 1 148 ? 4.648 -8.852 -8.877 1.00 95.19 148 GLU A O 1
ATOM 1136 N N . ALA A 1 149 ? 4.175 -6.691 -8.484 1.00 93.50 149 ALA A N 1
ATOM 1137 C CA . ALA A 1 149 ? 5.516 -6.224 -8.814 1.00 93.50 149 ALA A CA 1
ATOM 1138 C C . ALA A 1 149 ? 6.561 -6.785 -7.843 1.00 93.50 149 ALA A C 1
ATOM 1140 O O . ALA A 1 149 ? 7.645 -7.17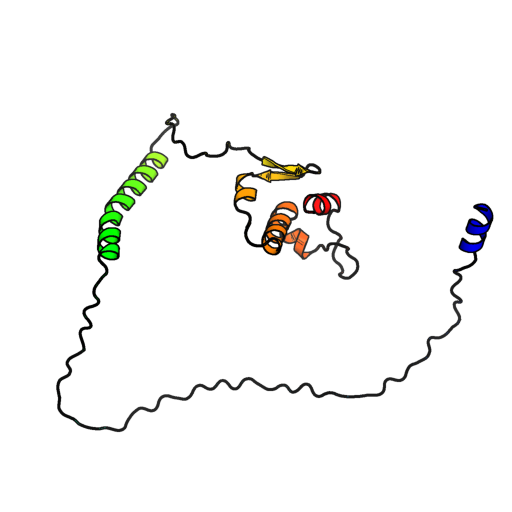2 -8.274 1.00 93.50 149 ALA A O 1
ATOM 1141 N N . LEU A 1 150 ? 6.237 -6.883 -6.548 1.00 95.00 150 LEU A N 1
ATOM 1142 C CA . LEU A 1 150 ? 7.128 -7.465 -5.537 1.00 95.00 150 LEU A CA 1
ATOM 1143 C C . LEU A 1 150 ? 7.320 -8.980 -5.714 1.00 95.00 150 LEU A C 1
ATOM 1145 O O . LEU A 1 150 ? 8.368 -9.516 -5.350 1.00 95.00 150 LEU A O 1
ATOM 1149 N N . ALA A 1 151 ? 6.345 -9.686 -6.291 1.00 93.75 151 ALA A N 1
ATOM 1150 C CA . ALA A 1 151 ? 6.476 -11.111 -6.578 1.00 93.75 151 ALA A CA 1
ATOM 1151 C C . ALA A 1 151 ? 7.497 -11.369 -7.699 1.00 93.75 151 ALA A C 1
ATOM 1153 O O . ALA A 1 151 ? 8.322 -12.287 -7.588 1.00 93.75 151 ALA A O 1
ATOM 1154 N N . THR A 1 152 ? 7.478 -10.538 -8.744 1.00 93.00 152 THR A N 1
ATOM 1155 C CA . THR A 1 152 ? 8.311 -10.697 -9.949 1.00 93.00 152 THR A CA 1
ATOM 1156 C C . THR A 1 152 ? 9.584 -9.860 -9.946 1.00 93.00 152 THR A C 1
ATOM 1158 O O . THR A 1 152 ? 10.440 -10.082 -10.799 1.00 93.00 152 THR A O 1
ATOM 1161 N N . SER A 1 153 ? 9.733 -8.925 -9.006 1.00 94.25 153 SER A N 1
ATOM 1162 C CA . SER A 1 153 ? 10.896 -8.041 -8.907 1.00 94.25 153 SER A CA 1
ATOM 1163 C C . SER A 1 153 ? 11.745 -8.317 -7.668 1.00 94.25 153 SER A C 1
ATOM 1165 O O . SER A 1 153 ? 11.339 -9.007 -6.733 1.00 94.25 153 SER A O 1
ATOM 1167 N N . SER A 1 154 ? 12.966 -7.798 -7.664 1.00 92.56 154 SER A N 1
ATOM 1168 C CA . SER A 1 154 ? 13.883 -7.856 -6.526 1.00 92.56 154 SER A CA 1
ATOM 1169 C C . SER A 1 154 ? 14.676 -6.558 -6.417 1.00 92.56 154 SER A C 1
ATOM 1171 O O . SER A 1 154 ? 14.725 -5.777 -7.361 1.00 92.56 154 SER A O 1
ATOM 1173 N N . LEU A 1 155 ? 15.321 -6.325 -5.274 1.00 90.31 155 LEU A N 1
ATOM 1174 C CA . LEU A 1 155 ? 16.072 -5.089 -5.046 1.00 90.31 155 LEU A CA 1
ATOM 1175 C C . LEU A 1 155 ? 17.214 -4.884 -6.058 1.00 90.31 155 LEU A C 1
ATOM 1177 O O . LEU A 1 155 ? 17.459 -3.762 -6.478 1.00 90.31 155 LEU A O 1
ATOM 1181 N N . THR A 1 156 ? 17.906 -5.958 -6.453 1.00 83.44 156 THR A N 1
ATOM 1182 C CA . THR A 1 156 ? 19.106 -5.872 -7.308 1.00 83.44 156 THR A CA 1
ATOM 1183 C C . THR A 1 156 ? 19.012 -6.656 -8.614 1.00 83.44 156 THR A C 1
ATOM 1185 O O . THR A 1 156 ? 19.849 -6.468 -9.487 1.00 83.44 156 THR A O 1
ATOM 1188 N N . GLY A 1 157 ? 18.057 -7.578 -8.764 1.00 79.19 157 GLY A N 1
ATOM 1189 C CA . GLY A 1 157 ? 17.954 -8.467 -9.932 1.00 79.19 157 GLY A CA 1
ATOM 1190 C C . GLY A 1 157 ? 19.056 -9.534 -10.043 1.00 79.19 157 GLY A C 1
ATOM 1191 O O . GLY A 1 157 ? 18.960 -10.425 -10.874 1.00 79.19 157 GLY A O 1
ATOM 1192 N N . MET A 1 158 ? 20.098 -9.500 -9.204 1.00 71.19 158 MET A N 1
ATOM 1193 C CA . MET A 1 158 ? 21.350 -10.237 -9.456 1.00 71.19 158 MET A CA 1
ATOM 1194 C C . MET A 1 158 ? 21.336 -11.736 -9.108 1.00 71.19 158 MET A C 1
ATOM 1196 O O . MET A 1 158 ? 22.330 -12.415 -9.347 1.00 71.19 158 MET A O 1
ATOM 1200 N N . LYS A 1 159 ? 20.270 -12.276 -8.506 1.00 68.56 159 LYS A N 1
ATOM 1201 C CA . LYS A 1 159 ? 20.260 -13.670 -7.991 1.00 68.56 159 LYS A CA 1
ATOM 1202 C C . LYS A 1 159 ? 19.020 -14.475 -8.348 1.00 68.56 159 LYS A C 1
ATOM 1204 O O . LYS A 1 159 ? 18.901 -15.647 -8.014 1.00 68.56 159 LYS A O 1
ATOM 1209 N N . THR A 1 160 ? 18.078 -13.831 -9.003 1.00 67.56 160 THR A N 1
ATOM 1210 C CA . THR A 1 160 ? 16.780 -14.389 -9.350 1.00 67.56 160 THR A CA 1
ATOM 1211 C C . THR A 1 160 ? 16.459 -13.840 -10.727 1.00 67.56 160 THR A C 1
ATOM 1213 O O . THR A 1 160 ? 16.785 -12.681 -10.962 1.00 67.56 160 THR A O 1
ATOM 1216 N N . ASN A 1 161 ? 15.806 -14.599 -11.611 1.00 79.25 161 ASN A N 1
ATOM 1217 C CA . ASN A 1 161 ? 15.306 -14.113 -12.914 1.00 79.25 161 ASN A CA 1
ATOM 1218 C C . ASN A 1 161 ? 14.162 -13.080 -12.752 1.00 79.25 161 ASN A C 1
ATOM 1220 O O . ASN A 1 161 ? 13.162 -13.111 -13.461 1.00 79.25 161 ASN A O 1
ATOM 1224 N N . LYS A 1 162 ? 14.278 -12.216 -11.743 1.00 88.31 162 LYS A N 1
ATOM 1225 C CA . LYS A 1 162 ? 13.356 -11.178 -11.326 1.00 88.31 162 LYS A CA 1
ATOM 1226 C C . LYS A 1 162 ? 13.934 -9.844 -11.747 1.00 88.31 162 LYS A C 1
ATOM 1228 O O . LYS A 1 162 ? 15.127 -9.592 -11.577 1.00 88.31 162 LYS A O 1
ATOM 1233 N N . THR A 1 163 ? 13.069 -8.978 -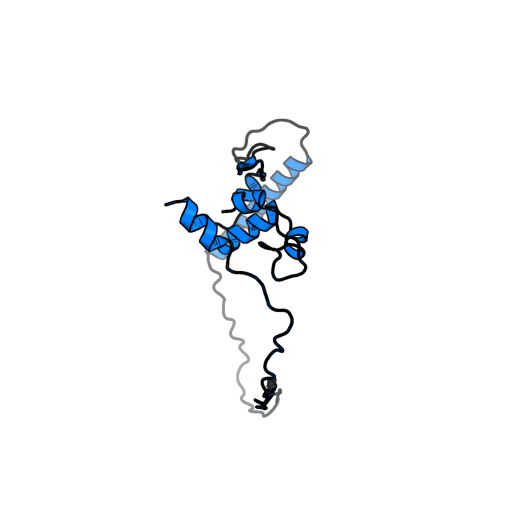12.235 1.00 91.75 163 THR A N 1
ATOM 1234 C CA . THR A 1 163 ? 13.431 -7.624 -12.644 1.00 91.75 163 THR A CA 1
ATOM 1235 C C . THR A 1 163 ? 13.869 -6.778 -11.441 1.00 91.75 163 THR A C 1
ATOM 1237 O O . THR A 1 163 ? 13.387 -7.004 -10.330 1.00 91.75 163 THR A O 1
ATOM 1240 N N . PRO A 1 164 ? 14.796 -5.821 -11.598 1.00 92.88 164 PRO A N 1
ATOM 1241 C CA . PRO A 1 164 ? 15.107 -4.880 -10.527 1.00 92.88 164 PRO A CA 1
ATOM 1242 C C . PRO A 1 164 ? 13.901 -3.972 -10.237 1.00 92.88 164 PRO A C 1
ATOM 1244 O O . PRO A 1 164 ? 13.180 -3.581 -11.156 1.00 92.88 164 PRO A O 1
ATOM 1247 N N . LEU A 1 165 ? 13.676 -3.646 -8.963 1.00 94.25 165 LEU A N 1
ATOM 1248 C CA . LEU A 1 165 ? 12.690 -2.642 -8.555 1.00 94.25 165 LEU A CA 1
ATOM 1249 C C . LEU A 1 165 ? 13.119 -1.247 -9.020 1.00 94.25 165 LEU A C 1
ATOM 1251 O O . LEU A 1 165 ? 14.310 -0.961 -9.134 1.00 94.25 165 LEU A O 1
ATOM 1255 N N . ASP A 1 166 ? 12.136 -0.375 -9.252 1.00 93.31 166 ASP A N 1
ATOM 1256 C CA . ASP A 1 166 ? 12.389 1.017 -9.621 1.00 93.31 166 ASP A CA 1
ATOM 1257 C C . ASP A 1 166 ? 13.239 1.706 -8.534 1.00 93.31 166 ASP A C 1
ATOM 1259 O O . ASP A 1 166 ? 12.763 1.868 -7.403 1.00 93.31 166 ASP A O 1
ATOM 1263 N N . PRO A 1 167 ? 14.477 2.129 -8.853 1.00 93.12 167 PRO A N 1
ATOM 1264 C CA . PRO A 1 167 ? 15.386 2.710 -7.873 1.00 93.12 167 PRO A CA 1
ATOM 1265 C C . PRO A 1 167 ? 14.847 4.016 -7.277 1.00 93.12 167 PRO A C 1
ATOM 1267 O O . PRO A 1 167 ? 15.151 4.327 -6.127 1.00 93.12 167 PRO A O 1
ATOM 1270 N N . ILE A 1 168 ? 14.018 4.764 -8.013 1.00 93.94 168 ILE A N 1
ATOM 1271 C CA . ILE A 1 168 ? 13.407 6.004 -7.525 1.00 93.94 168 ILE A CA 1
ATOM 1272 C C . ILE A 1 168 ? 12.428 5.685 -6.392 1.00 93.94 168 ILE A C 1
ATOM 1274 O O . ILE A 1 168 ? 12.490 6.288 -5.321 1.00 93.94 168 ILE A O 1
ATOM 1278 N N . LYS A 1 169 ? 11.564 4.689 -6.604 1.00 94.00 169 LYS A N 1
ATOM 1279 C CA . LYS A 1 169 ? 10.608 4.227 -5.591 1.00 94.00 169 LYS A CA 1
ATOM 1280 C C . LYS A 1 169 ? 11.283 3.549 -4.406 1.00 94.00 169 LYS A C 1
ATOM 1282 O O . LYS A 1 169 ? 10.815 3.705 -3.285 1.00 94.00 169 LYS A O 1
ATOM 1287 N N . VAL A 1 170 ? 12.378 2.823 -4.638 1.00 94.06 170 VAL A N 1
ATOM 1288 C CA . VAL A 1 170 ? 13.178 2.219 -3.560 1.00 94.06 170 VAL A CA 1
ATOM 1289 C C . VAL A 1 170 ? 13.758 3.310 -2.660 1.00 94.06 170 VAL A C 1
ATOM 1291 O O . VAL A 1 170 ? 13.618 3.223 -1.444 1.00 94.06 170 VAL A O 1
ATOM 1294 N N . ASN A 1 171 ? 14.335 4.363 -3.243 1.00 93.00 171 ASN A N 1
ATOM 1295 C CA . ASN A 1 171 ? 14.917 5.469 -2.482 1.00 93.00 171 ASN A CA 1
ATOM 1296 C C . ASN A 1 171 ? 13.884 6.275 -1.685 1.00 93.00 171 ASN A C 1
ATOM 1298 O O . ASN A 1 171 ? 14.247 6.883 -0.692 1.00 93.00 171 ASN A O 1
ATOM 1302 N N . ALA A 1 172 ? 12.611 6.279 -2.084 1.00 91.56 172 ALA A N 1
ATOM 1303 C CA . ALA A 1 172 ? 11.555 6.952 -1.324 1.00 91.56 172 ALA A CA 1
ATOM 1304 C C . ALA A 1 172 ? 11.134 6.206 -0.042 1.00 91.56 172 ALA A C 1
ATOM 1306 O O . ALA A 1 172 ? 10.362 6.739 0.752 1.00 91.56 172 ALA A O 1
ATOM 1307 N N . ILE A 1 173 ? 11.590 4.963 0.149 1.00 90.69 173 ILE A N 1
ATOM 1308 C CA . ILE A 1 173 ? 11.287 4.135 1.331 1.00 90.69 173 ILE A CA 1
ATOM 1309 C C . ILE A 1 173 ? 12.442 4.149 2.349 1.00 90.69 173 ILE A C 1
ATOM 1311 O O . ILE A 1 173 ? 12.233 3.780 3.506 1.00 90.69 173 ILE A O 1
ATOM 1315 N N . ILE A 1 174 ? 13.645 4.536 1.914 1.00 87.25 174 ILE A N 1
ATOM 1316 C CA . ILE A 1 174 ? 14.894 4.536 2.695 1.00 87.25 174 ILE A CA 1
ATOM 1317 C C . ILE A 1 174 ? 15.068 5.887 3.385 1.00 87.25 174 ILE A C 1
ATOM 1319 O O . ILE A 1 174 ? 15.397 5.870 4.592 1.00 87.25 174 ILE A O 1
#

Organism: Culter alburnus (NCBI:txid194366)

pLDDT: mean 72.23, std 21.51, range [36.56, 96.81]

Mean predicted aligned error: 22.53 Å